Protein AF-A0A522D367-F1 (afdb_monomer)

Solvent-accessible surface area (backbone atoms only — not comparable to full-atom values): 4438 Å² total; per-residue (Å²): 113,68,69,56,53,53,51,51,49,51,53,51,54,32,51,51,50,43,53,52,25,51,52,50,35,74,68,38,90,46,77,69,49,37,55,51,24,53,58,65,33,46,62,42,52,52,50,52,50,54,66,67,69,51,76,50,77,64,56,52,50,53,52,49,52,54,50,51,54,49,52,54,51,53,52,52,66,73,75,107

Sequence (80 aa):
MMERIIRYAAYLANLVLIAAALIIMLKSYGGRDALMASLLALPPILSLFALYSGPDLEERQLLRDVTKARLRKELKDLST

pLDDT: mean 81.81, std 8.67, range [55.22, 94.44]

Structure (mmCIF, N/CA/C/O backbone):
data_AF-A0A522D367-F1
#
_entry.id   AF-A0A522D367-F1
#
loop_
_atom_site.group_PDB
_atom_site.id
_atom_site.type_symbol
_atom_site.label_atom_id
_atom_site.label_alt_id
_atom_site.label_comp_id
_atom_site.label_asym_id
_atom_site.label_entity_id
_atom_site.label_seq_id
_atom_site.pdbx_PDB_ins_code
_atom_site.Cartn_x
_atom_site.Cartn_y
_atom_site.Cartn_z
_atom_site.occupancy
_atom_site.B_iso_or_equiv
_atom_site.auth_seq_id
_atom_site.auth_comp_id
_atom_site.auth_asym_id
_atom_site.auth_atom_id
_atom_site.pdbx_PDB_model_num
ATOM 1 N N . MET A 1 1 ? -12.187 -12.486 7.280 1.00 55.22 1 MET A N 1
ATOM 2 C CA . MET A 1 1 ? -11.348 -13.349 6.407 1.00 55.22 1 MET A CA 1
ATOM 3 C C . MET A 1 1 ? -11.217 -12.744 5.012 1.00 55.22 1 MET A C 1
ATOM 5 O O . MET A 1 1 ? -10.099 -12.571 4.546 1.00 55.22 1 MET A O 1
ATOM 9 N N . MET A 1 2 ? -12.338 -12.326 4.415 1.00 62.59 2 MET A N 1
ATOM 10 C CA . MET A 1 2 ? -12.416 -11.664 3.105 1.00 62.59 2 MET A CA 1
ATOM 11 C C . MET A 1 2 ? -11.532 -10.405 2.990 1.00 62.59 2 MET A C 1
ATOM 13 O O . MET A 1 2 ? -10.761 -10.289 2.046 1.00 62.59 2 MET A O 1
ATOM 17 N N . GLU A 1 3 ? -11.516 -9.536 4.006 1.00 71.12 3 GLU A N 1
ATOM 18 C CA . GLU A 1 3 ? -10.662 -8.333 4.024 1.00 71.12 3 GLU A CA 1
ATOM 19 C C . GLU A 1 3 ? -9.158 -8.627 3.947 1.00 71.12 3 GLU A C 1
ATOM 21 O O . GLU A 1 3 ? -8.412 -7.880 3.321 1.00 71.12 3 GLU A O 1
ATOM 26 N N . ARG A 1 4 ? -8.692 -9.727 4.557 1.00 74.69 4 ARG A N 1
ATOM 27 C CA . ARG A 1 4 ? -7.269 -10.103 4.505 1.00 74.69 4 ARG A CA 1
ATOM 28 C C . ARG A 1 4 ? -6.893 -10.579 3.108 1.00 74.69 4 ARG A C 1
ATOM 30 O O . ARG A 1 4 ? -5.851 -10.187 2.603 1.00 74.69 4 ARG A O 1
ATOM 37 N N . ILE A 1 5 ? -7.762 -11.373 2.481 1.00 81.06 5 ILE A N 1
ATOM 38 C CA . ILE A 1 5 ? -7.573 -11.867 1.110 1.00 81.06 5 ILE A CA 1
ATOM 39 C C . ILE A 1 5 ? -7.505 -10.691 0.134 1.00 81.06 5 ILE A C 1
ATOM 41 O O . ILE A 1 5 ? -6.580 -10.625 -0.668 1.00 81.06 5 ILE A O 1
ATOM 45 N N . ILE A 1 6 ? -8.425 -9.729 0.255 1.00 81.12 6 ILE A N 1
ATOM 46 C CA . ILE A 1 6 ? -8.442 -8.519 -0.578 1.00 81.12 6 ILE A CA 1
ATOM 47 C C . ILE A 1 6 ? -7.158 -7.707 -0.377 1.00 81.12 6 ILE A C 1
ATOM 49 O O . ILE A 1 6 ? -6.543 -7.277 -1.349 1.00 81.12 6 ILE A O 1
ATOM 53 N N . ARG A 1 7 ? -6.699 -7.550 0.871 1.00 78.69 7 ARG A N 1
ATOM 54 C CA . ARG A 1 7 ? -5.471 -6.806 1.173 1.00 78.69 7 ARG A CA 1
ATOM 55 C C . ARG A 1 7 ? -4.227 -7.486 0.586 1.00 78.69 7 ARG A C 1
ATOM 57 O O . ARG A 1 7 ? -3.415 -6.817 -0.044 1.00 78.69 7 ARG A O 1
ATOM 64 N N . TYR A 1 8 ? -4.099 -8.808 0.720 1.00 83.81 8 TYR A N 1
ATOM 65 C CA . TYR A 1 8 ? -3.002 -9.567 0.103 1.00 83.81 8 TYR A CA 1
ATOM 66 C C . TYR A 1 8 ? -3.058 -9.550 -1.428 1.00 83.81 8 TYR A C 1
ATOM 68 O O . TYR A 1 8 ? -2.019 -9.397 -2.068 1.00 83.81 8 TYR A O 1
ATOM 76 N N . ALA A 1 9 ? -4.251 -9.641 -2.019 1.00 83.31 9 ALA A N 1
ATOM 77 C CA . ALA A 1 9 ? -4.430 -9.511 -3.462 1.00 83.31 9 ALA A CA 1
ATOM 78 C C . ALA A 1 9 ? -4.015 -8.117 -3.960 1.00 83.31 9 ALA A C 1
ATOM 80 O O . ALA A 1 9 ? -3.335 -8.014 -4.978 1.00 83.31 9 ALA A O 1
ATOM 81 N N . ALA A 1 10 ? -4.342 -7.056 -3.216 1.00 83.38 10 ALA A N 1
ATOM 82 C CA . ALA A 1 10 ? -3.933 -5.691 -3.540 1.00 83.38 10 ALA A CA 1
ATOM 83 C C . ALA A 1 10 ? -2.407 -5.504 -3.460 1.00 83.38 10 ALA A C 1
ATOM 85 O O . ALA A 1 10 ? -1.819 -4.876 -4.340 1.00 83.38 10 ALA A O 1
ATOM 86 N N . TYR A 1 11 ? -1.741 -6.089 -2.456 1.00 84.38 11 TYR A N 1
ATOM 87 C CA . TYR A 1 11 ? -0.275 -6.099 -2.391 1.00 84.38 11 TYR A CA 1
ATOM 88 C C . TYR A 1 11 ? 0.346 -6.815 -3.593 1.00 84.38 11 TYR A C 1
ATOM 90 O O . TYR A 1 11 ? 1.278 -6.296 -4.206 1.00 84.38 11 TYR A O 1
ATOM 98 N N . LEU A 1 12 ? -0.190 -7.983 -3.952 1.00 88.88 12 LEU A N 1
ATOM 99 C CA . LEU A 1 12 ? 0.318 -8.785 -5.060 1.00 88.88 12 LEU A CA 1
ATOM 100 C C . LEU A 1 12 ? 0.118 -8.081 -6.411 1.00 88.88 12 LEU A C 1
ATOM 102 O O . LEU A 1 12 ? 1.052 -8.016 -7.205 1.00 88.88 12 LEU A O 1
ATOM 106 N N . ALA A 1 13 ? -1.052 -7.483 -6.647 1.00 87.50 13 ALA A N 1
ATOM 107 C CA . ALA A 1 13 ? -1.337 -6.722 -7.864 1.00 87.50 13 ALA A CA 1
ATOM 108 C C . ALA A 1 13 ? -0.414 -5.500 -8.020 1.00 87.50 13 ALA A C 1
ATOM 110 O O . ALA A 1 13 ? 0.149 -5.283 -9.094 1.00 87.50 13 ALA A O 1
ATOM 111 N N . ASN A 1 14 ? -0.201 -4.737 -6.942 1.00 88.12 14 ASN A N 1
ATOM 112 C CA . ASN A 1 14 ? 0.712 -3.592 -6.955 1.00 88.12 14 ASN A CA 1
ATOM 113 C C . ASN A 1 14 ? 2.169 -4.015 -7.199 1.00 88.12 14 ASN A C 1
ATOM 115 O O . ASN A 1 14 ? 2.872 -3.365 -7.970 1.00 88.12 14 ASN A O 1
ATOM 119 N N . LEU A 1 15 ? 2.618 -5.128 -6.606 1.00 87.81 15 LEU A N 1
ATOM 120 C CA . LEU A 1 15 ? 3.951 -5.685 -6.861 1.00 87.81 15 LEU A CA 1
ATOM 121 C C . LEU A 1 15 ? 4.149 -6.070 -8.331 1.00 87.81 15 LEU A C 1
ATOM 123 O O . LEU A 1 15 ? 5.189 -5.757 -8.909 1.00 87.81 15 LEU A O 1
ATOM 127 N N . VAL A 1 16 ? 3.151 -6.707 -8.950 1.00 90.81 16 VAL A N 1
ATOM 128 C CA . VAL A 1 16 ? 3.196 -7.075 -10.374 1.00 90.81 16 VAL A CA 1
ATOM 129 C C . VAL A 1 16 ? 3.288 -5.832 -11.263 1.00 90.81 16 VAL A C 1
ATOM 131 O O . VAL A 1 16 ? 4.095 -5.808 -12.191 1.00 90.81 16 VAL A O 1
ATOM 134 N N . LEU A 1 17 ? 2.521 -4.780 -10.963 1.00 87.06 17 LEU A N 1
ATOM 135 C CA . LEU A 1 17 ? 2.571 -3.510 -11.697 1.00 87.06 17 LEU A CA 1
ATOM 136 C C . LEU A 1 17 ? 3.937 -2.821 -11.587 1.00 87.06 17 LEU A C 1
ATOM 138 O O . LEU A 1 17 ? 4.469 -2.352 -12.593 1.00 87.06 17 LEU A O 1
ATOM 142 N N . ILE A 1 18 ? 4.536 -2.805 -10.394 1.00 86.44 18 ILE A N 1
ATOM 143 C CA . ILE A 1 18 ? 5.879 -2.244 -10.182 1.00 86.44 18 ILE A CA 1
ATOM 144 C C . ILE A 1 18 ? 6.930 -3.054 -10.948 1.00 86.44 18 ILE A C 1
ATOM 146 O O . ILE A 1 18 ? 7.790 -2.475 -11.613 1.00 86.44 18 ILE A O 1
ATOM 150 N N . ALA A 1 19 ? 6.847 -4.387 -10.913 1.00 87.31 19 ALA A N 1
ATOM 151 C CA . ALA A 1 19 ? 7.751 -5.254 -11.663 1.00 87.31 19 ALA A CA 1
ATOM 152 C C . ALA A 1 19 ? 7.623 -5.040 -13.181 1.00 87.31 19 ALA A C 1
ATOM 154 O O . ALA A 1 19 ? 8.632 -4.945 -13.880 1.00 87.31 19 ALA A O 1
ATOM 155 N N . ALA A 1 20 ? 6.398 -4.900 -13.693 1.00 85.88 20 ALA A N 1
ATOM 156 C CA . ALA A 1 20 ? 6.150 -4.595 -15.099 1.00 85.88 20 ALA A CA 1
ATOM 157 C C . ALA A 1 20 ? 6.735 -3.231 -15.501 1.00 85.88 20 ALA A C 1
ATOM 159 O O . ALA A 1 20 ? 7.423 -3.139 -16.519 1.00 85.88 20 ALA A O 1
ATOM 160 N N . ALA A 1 21 ? 6.534 -2.192 -14.683 1.00 84.25 21 ALA A N 1
ATOM 161 C CA . ALA A 1 21 ? 7.112 -0.871 -14.918 1.00 84.25 21 ALA A CA 1
ATOM 162 C C . ALA A 1 21 ? 8.651 -0.909 -14.936 1.00 84.25 21 ALA A C 1
ATOM 164 O O . ALA A 1 21 ? 9.266 -0.321 -15.824 1.00 84.25 21 ALA A O 1
ATOM 165 N N . LEU A 1 22 ? 9.278 -1.666 -14.027 1.00 83.88 22 LEU A N 1
ATOM 166 C CA . LEU A 1 22 ? 10.731 -1.874 -14.012 1.00 83.88 22 LEU A CA 1
ATOM 167 C C . LEU A 1 22 ? 11.235 -2.580 -15.276 1.00 83.88 22 LEU A C 1
ATOM 169 O O . LEU A 1 22 ? 12.243 -2.167 -15.842 1.00 83.88 22 LEU A O 1
ATOM 173 N N . ILE A 1 23 ? 10.532 -3.611 -15.756 1.00 85.69 23 ILE A N 1
ATOM 174 C CA . ILE A 1 23 ? 10.894 -4.305 -17.003 1.00 85.69 23 ILE A CA 1
ATOM 175 C C . ILE A 1 23 ? 10.819 -3.349 -18.198 1.00 85.69 23 ILE A C 1
ATOM 177 O O . ILE A 1 23 ? 11.721 -3.354 -19.037 1.00 85.69 23 ILE A O 1
ATOM 181 N N . ILE A 1 24 ? 9.770 -2.525 -18.279 1.00 83.06 24 ILE A N 1
ATOM 182 C CA . ILE A 1 24 ? 9.622 -1.512 -19.335 1.00 83.06 24 ILE A CA 1
ATOM 183 C C . ILE A 1 24 ? 10.773 -0.507 -19.257 1.00 83.06 24 ILE A C 1
ATOM 185 O O . ILE A 1 24 ? 11.392 -0.204 -20.273 1.00 83.06 24 ILE A O 1
ATOM 189 N N . MET A 1 25 ? 11.111 -0.049 -18.053 1.00 80.25 25 MET A N 1
ATOM 190 C CA . MET A 1 25 ? 12.192 0.905 -17.825 1.00 80.25 25 MET A CA 1
ATOM 191 C C . MET A 1 25 ? 13.568 0.336 -18.214 1.00 80.25 25 MET A C 1
ATOM 193 O O . MET A 1 25 ? 14.364 1.041 -18.823 1.00 80.25 25 MET A O 1
ATOM 197 N N . LEU A 1 26 ? 13.829 -0.948 -17.940 1.00 81.62 26 LEU A N 1
ATOM 198 C CA . LEU A 1 26 ? 15.067 -1.638 -18.333 1.00 81.62 26 LEU A CA 1
ATOM 199 C C . LEU A 1 26 ? 15.164 -1.903 -19.842 1.00 81.62 26 LEU A C 1
ATOM 201 O O . LEU A 1 26 ? 16.263 -1.959 -20.385 1.00 81.62 26 LEU A O 1
ATOM 205 N N . LYS A 1 27 ? 14.026 -2.093 -20.519 1.00 82.25 27 LYS A N 1
ATOM 206 C CA . LYS A 1 27 ? 13.963 -2.307 -21.976 1.00 82.25 27 LYS A CA 1
ATOM 207 C C . LYS A 1 27 ? 13.855 -1.010 -22.781 1.00 82.25 27 LYS A C 1
ATOM 209 O O . LYS A 1 27 ? 13.962 -1.040 -24.005 1.00 82.25 27 LYS A O 1
ATOM 214 N N . SER A 1 28 ? 13.632 0.113 -22.111 1.00 75.31 28 SER A N 1
ATOM 215 C CA . SER A 1 28 ? 13.529 1.438 -22.709 1.00 75.31 28 SER A CA 1
ATOM 216 C C . SER A 1 28 ? 14.922 1.944 -23.103 1.00 75.31 28 SER A C 1
ATOM 218 O O . SER A 1 28 ? 15.720 2.318 -22.246 1.00 75.31 28 SER A O 1
ATOM 220 N N . TYR A 1 29 ? 15.199 2.015 -24.406 1.00 63.75 29 TYR A N 1
ATOM 221 C CA . TYR A 1 29 ? 16.450 2.572 -24.942 1.00 63.75 29 TYR A CA 1
ATOM 222 C C . TYR A 1 29 ? 16.432 4.111 -25.078 1.00 63.75 29 TYR A C 1
AT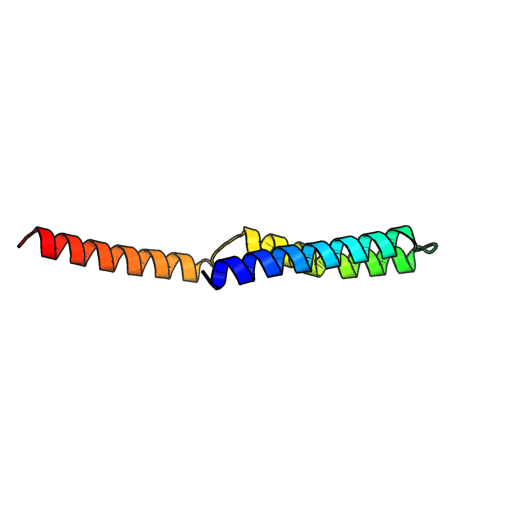OM 224 O O . TYR A 1 29 ? 17.457 4.704 -25.407 1.00 63.75 29 TYR A O 1
ATOM 232 N N . GLY A 1 30 ? 15.298 4.779 -24.817 1.00 65.12 30 GLY A N 1
ATOM 233 C CA . GLY A 1 30 ? 15.139 6.233 -24.947 1.00 65.12 30 GLY A CA 1
ATOM 234 C C . GLY A 1 30 ? 14.642 6.913 -23.667 1.00 65.12 30 GLY A C 1
ATOM 235 O O . GLY A 1 30 ? 13.769 6.403 -22.972 1.00 65.12 30 GLY A O 1
ATOM 236 N N . GLY A 1 31 ? 15.142 8.120 -23.367 1.00 69.38 31 GLY A N 1
ATOM 237 C CA . GLY A 1 31 ? 14.808 8.843 -22.126 1.00 69.38 31 GLY A CA 1
ATOM 238 C C . GLY A 1 31 ? 13.318 9.179 -21.941 1.00 69.38 31 GLY A C 1
ATOM 239 O O . GLY A 1 31 ? 12.863 9.381 -20.817 1.00 69.38 31 GLY A O 1
ATOM 240 N N . ARG A 1 32 ? 12.539 9.203 -23.030 1.00 75.25 32 ARG A N 1
ATOM 241 C CA . ARG A 1 32 ? 11.090 9.461 -22.998 1.00 75.25 32 ARG A CA 1
ATOM 242 C C . ARG A 1 32 ? 10.297 8.262 -22.463 1.00 75.25 32 ARG A C 1
ATOM 244 O O . ARG A 1 32 ? 9.333 8.456 -21.725 1.00 75.25 32 ARG A O 1
ATOM 251 N N . ASP A 1 33 ? 10.748 7.050 -22.769 1.00 70.88 33 ASP A N 1
ATOM 252 C CA . ASP A 1 33 ? 10.111 5.808 -22.325 1.00 70.88 33 ASP A CA 1
ATOM 253 C C . ASP A 1 33 ? 10.417 5.536 -20.843 1.00 70.88 33 ASP A C 1
ATOM 255 O O . ASP A 1 33 ? 9.540 5.101 -20.098 1.00 70.88 33 ASP A O 1
ATOM 259 N N . ALA A 1 34 ? 11.610 5.917 -20.373 1.00 71.75 34 ALA A N 1
ATOM 260 C CA . ALA A 1 34 ? 11.966 5.882 -18.954 1.00 71.75 34 ALA A CA 1
ATOM 261 C C . ALA A 1 34 ? 11.110 6.842 -18.101 1.00 71.75 34 ALA A C 1
ATOM 263 O O . ALA A 1 34 ? 10.699 6.489 -16.994 1.00 71.75 34 ALA A O 1
ATOM 264 N N . LEU A 1 35 ? 10.797 8.038 -18.619 1.00 79.62 35 LEU A N 1
ATOM 265 C CA . LEU A 1 35 ? 9.890 8.993 -17.967 1.00 79.62 35 LEU A CA 1
ATOM 266 C C . LEU A 1 35 ? 8.446 8.477 -17.901 1.00 79.62 35 LEU A C 1
ATOM 268 O O . LEU A 1 35 ? 7.772 8.649 -16.891 1.00 79.62 35 LEU A O 1
ATOM 272 N N . MET A 1 36 ? 7.964 7.828 -18.961 1.00 81.00 36 MET A N 1
ATOM 273 C CA . MET A 1 36 ? 6.628 7.223 -18.962 1.00 81.00 36 MET A CA 1
ATOM 274 C C . MET A 1 36 ? 6.548 6.019 -18.016 1.00 81.00 36 MET A C 1
ATOM 276 O O . MET A 1 36 ? 5.565 5.872 -17.291 1.00 81.00 36 MET A O 1
ATOM 280 N N . ALA A 1 37 ? 7.593 5.189 -17.963 1.00 78.12 37 ALA A N 1
ATOM 281 C CA . ALA A 1 37 ? 7.660 4.043 -17.060 1.00 78.12 37 ALA A CA 1
ATOM 282 C C . ALA A 1 37 ? 7.675 4.461 -15.580 1.00 78.12 37 ALA A C 1
ATOM 284 O O . ALA A 1 37 ? 6.996 3.842 -14.760 1.00 78.12 37 ALA A O 1
ATOM 285 N N . SER A 1 38 ? 8.390 5.536 -15.230 1.00 77.00 38 SER A N 1
ATOM 286 C CA . SER A 1 38 ? 8.386 6.065 -13.861 1.00 77.00 38 SER A CA 1
ATOM 287 C C . SER A 1 38 ? 7.032 6.671 -13.478 1.00 77.00 38 SER A C 1
ATOM 289 O O . SER A 1 38 ? 6.561 6.456 -12.360 1.00 77.00 38 SER A O 1
ATOM 291 N N . LEU A 1 39 ? 6.349 7.336 -14.417 1.00 84.00 39 LEU A N 1
ATOM 292 C CA . LEU A 1 39 ? 4.988 7.833 -14.207 1.00 84.00 39 LEU A CA 1
ATOM 293 C C . LEU A 1 39 ? 3.979 6.694 -13.991 1.00 84.00 39 LEU A C 1
ATOM 295 O O . LEU A 1 39 ? 3.074 6.816 -13.170 1.00 84.00 39 LEU A O 1
ATOM 299 N N . LEU A 1 40 ? 4.155 5.567 -14.686 1.00 84.44 40 LEU A N 1
ATOM 300 C CA . LEU A 1 40 ? 3.317 4.374 -14.534 1.00 84.44 40 LEU A CA 1
ATOM 301 C C . LEU A 1 40 ? 3.546 3.661 -13.189 1.00 84.44 40 LEU A C 1
ATOM 303 O O . LEU A 1 40 ? 2.634 3.027 -12.661 1.00 84.44 40 LEU A O 1
ATOM 307 N N . ALA A 1 41 ? 4.748 3.776 -12.618 1.00 79.56 41 ALA A N 1
ATOM 308 C CA . ALA A 1 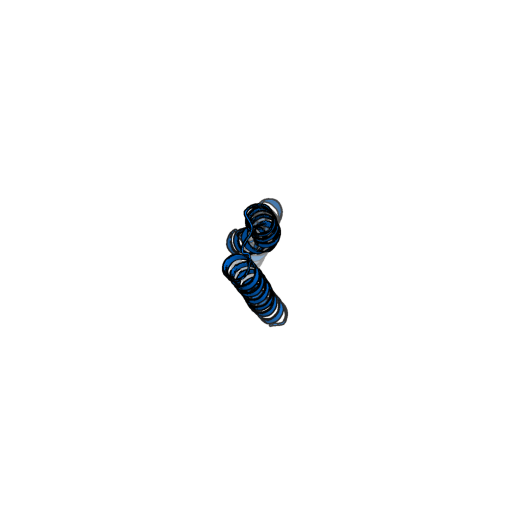41 ? 5.084 3.202 -11.317 1.00 79.56 41 ALA A CA 1
ATOM 309 C C . ALA A 1 41 ? 4.570 4.036 -10.127 1.00 79.56 41 ALA A C 1
ATOM 311 O O . ALA A 1 41 ? 4.427 3.504 -9.028 1.00 79.56 41 ALA A O 1
ATOM 312 N N . LEU A 1 42 ? 4.254 5.321 -10.320 1.00 84.38 42 LEU A N 1
ATOM 313 C CA . LEU A 1 42 ? 3.767 6.207 -9.253 1.00 84.38 42 LEU A CA 1
ATOM 314 C C . LEU A 1 42 ? 2.451 5.728 -8.600 1.00 84.38 42 LEU A C 1
ATOM 316 O O . LEU A 1 42 ? 2.421 5.608 -7.373 1.00 84.38 42 LEU A O 1
ATOM 320 N N . PRO A 1 43 ? 1.375 5.414 -9.353 1.00 85.19 43 PRO A N 1
ATOM 321 C CA . PRO A 1 43 ? 0.112 4.949 -8.778 1.00 85.19 43 PRO A CA 1
ATOM 322 C C . PRO A 1 43 ? 0.225 3.705 -7.881 1.00 85.19 43 PRO A C 1
ATOM 324 O O . PRO A 1 43 ? -0.289 3.757 -6.761 1.00 85.19 43 PRO A O 1
ATOM 327 N N . PRO A 1 44 ? 0.897 2.602 -8.284 1.00 87.31 44 PRO A N 1
ATOM 328 C CA . PRO A 1 44 ? 1.004 1.430 -7.418 1.00 87.31 44 PRO A CA 1
ATOM 329 C C . PRO A 1 44 ? 1.872 1.692 -6.180 1.00 87.31 44 PRO A C 1
ATOM 331 O O . PRO A 1 44 ? 1.579 1.160 -5.110 1.00 87.31 44 PRO A O 1
ATOM 334 N N . ILE A 1 45 ? 2.888 2.559 -6.272 1.00 83.19 45 ILE A N 1
ATOM 335 C CA . ILE A 1 45 ? 3.677 2.978 -5.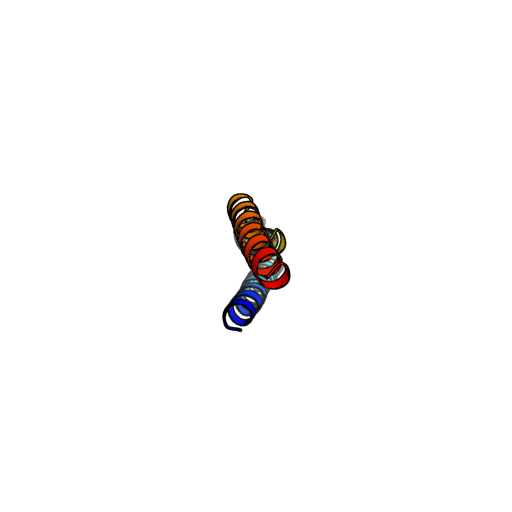103 1.00 83.19 45 ILE A CA 1
ATOM 336 C C . ILE A 1 45 ? 2.794 3.743 -4.110 1.00 83.19 45 ILE A C 1
ATOM 338 O O . ILE A 1 45 ? 2.773 3.413 -2.925 1.00 83.19 45 ILE A O 1
ATOM 342 N N . LEU A 1 46 ? 2.018 4.724 -4.580 1.00 84.00 46 LEU A N 1
ATOM 343 C CA . LEU A 1 46 ? 1.089 5.477 -3.732 1.00 84.00 46 LEU A CA 1
ATOM 344 C C . LEU A 1 46 ? 0.001 4.575 -3.132 1.00 84.00 46 LEU A C 1
ATOM 346 O O . LEU A 1 46 ? -0.343 4.727 -1.962 1.00 84.00 46 LEU A O 1
ATOM 350 N N . SER A 1 47 ? -0.490 3.596 -3.896 1.00 85.00 47 SER A N 1
ATOM 351 C CA . SER A 1 47 ? -1.443 2.591 -3.413 1.00 85.00 47 SER A CA 1
ATOM 352 C C . SER A 1 47 ? -0.863 1.754 -2.268 1.00 85.00 47 SER A C 1
ATOM 354 O O . SER A 1 47 ? -1.535 1.554 -1.256 1.00 85.00 47 SER A O 1
ATOM 356 N N . LEU A 1 48 ? 0.394 1.310 -2.378 1.00 82.38 48 LEU A N 1
ATOM 357 C CA . LEU A 1 48 ? 1.081 0.584 -1.307 1.00 82.38 48 LEU A CA 1
ATOM 358 C C . LEU A 1 48 ? 1.261 1.436 -0.049 1.00 82.38 48 LEU A C 1
ATOM 360 O O . LEU A 1 48 ? 1.042 0.936 1.056 1.00 82.38 48 LEU A O 1
ATOM 364 N N . PHE A 1 49 ? 1.620 2.713 -0.210 1.00 80.44 49 PHE A N 1
ATOM 365 C CA . PHE A 1 49 ? 1.699 3.649 0.909 1.00 80.44 49 PHE A CA 1
ATOM 366 C C . PHE A 1 49 ? 0.342 3.806 1.596 1.00 80.44 49 PHE A C 1
ATOM 368 O O . PHE A 1 49 ? 0.267 3.631 2.808 1.00 80.44 49 PHE A O 1
ATOM 375 N N . ALA A 1 50 ? -0.735 4.025 0.838 1.00 81.06 50 ALA A N 1
ATOM 376 C CA . ALA A 1 50 ? -2.086 4.133 1.388 1.00 81.06 50 ALA A CA 1
ATOM 377 C C . ALA A 1 50 ? -2.523 2.855 2.132 1.00 81.06 50 ALA A C 1
ATOM 379 O O . ALA A 1 50 ? -3.073 2.926 3.229 1.00 81.06 50 ALA A O 1
ATOM 380 N N . LEU A 1 51 ? -2.209 1.673 1.588 1.00 78.00 51 LEU A N 1
ATOM 381 C CA . LEU A 1 51 ? -2.467 0.381 2.237 1.00 78.00 51 LEU A CA 1
ATOM 382 C C . LEU A 1 51 ? -1.703 0.214 3.559 1.00 78.00 51 LEU A C 1
ATOM 384 O O . LEU A 1 51 ? -2.211 -0.424 4.484 1.00 78.00 51 LEU A O 1
ATOM 388 N N . TYR A 1 52 ? -0.489 0.762 3.653 1.00 76.75 52 TYR A N 1
ATOM 389 C CA . TYR A 1 52 ? 0.328 0.726 4.867 1.00 76.75 52 TYR A CA 1
ATOM 390 C C . TYR A 1 52 ? -0.113 1.759 5.915 1.00 76.75 52 TYR A C 1
ATOM 392 O O . TYR A 1 52 ? -0.099 1.461 7.109 1.00 76.75 52 TYR A O 1
ATOM 400 N N . SER A 1 53 ? -0.557 2.947 5.490 1.00 72.94 53 SER A N 1
ATOM 401 C CA . SER A 1 53 ? -1.028 4.031 6.368 1.00 72.94 53 SER A CA 1
ATOM 402 C C . SER A 1 53 ? -2.245 3.652 7.227 1.00 72.94 53 SER A C 1
ATOM 404 O O . SER A 1 53 ? -2.511 4.296 8.249 1.00 72.94 53 SER A O 1
ATOM 406 N N . GLY A 1 54 ? -2.921 2.551 6.889 1.00 65.50 54 GLY A N 1
ATOM 407 C CA . GLY A 1 54 ? -3.996 1.981 7.690 1.00 65.50 54 GLY A CA 1
ATOM 408 C C . GLY A 1 54 ? -5.276 2.825 7.646 1.00 65.50 54 GLY A C 1
ATOM 409 O O . GLY A 1 54 ? -5.416 3.664 6.762 1.00 65.50 54 GLY A O 1
ATOM 410 N N . PRO A 1 55 ? -6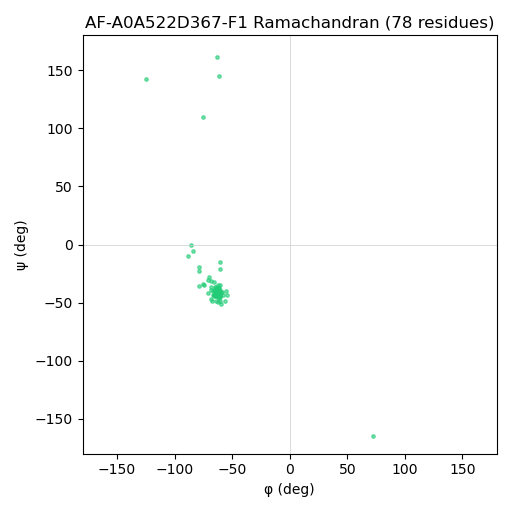.222 2.584 8.571 1.00 65.88 55 PRO A N 1
ATOM 411 C CA . PRO A 1 55 ? -7.545 3.200 8.538 1.00 65.88 55 PRO A CA 1
ATOM 412 C C . PRO A 1 55 ? -7.463 4.721 8.637 1.00 65.88 55 PRO A C 1
ATOM 414 O O . PRO A 1 55 ? -6.600 5.257 9.352 1.00 65.88 55 PRO A O 1
ATOM 417 N N . ASP A 1 56 ? -8.386 5.377 7.941 1.00 77.38 56 ASP A N 1
ATOM 418 C CA . ASP A 1 56 ? -8.463 6.829 7.852 1.00 77.38 56 ASP A CA 1
ATOM 419 C C . ASP A 1 56 ? -8.741 7.460 9.225 1.00 77.38 56 ASP A C 1
ATOM 421 O O . ASP A 1 56 ? -9.186 6.792 10.166 1.00 77.38 56 ASP A O 1
ATOM 425 N N . LEU A 1 57 ? -8.464 8.757 9.378 1.00 75.56 57 LEU A N 1
ATOM 426 C CA . LEU A 1 57 ? -8.645 9.448 10.665 1.00 75.56 57 LEU A CA 1
ATOM 427 C C . LEU A 1 57 ? -10.073 9.306 11.215 1.00 75.56 57 LEU A C 1
ATOM 429 O O . LEU A 1 57 ? -10.241 9.077 12.415 1.00 75.56 57 LEU A O 1
ATOM 433 N N . GLU A 1 58 ? -11.078 9.387 10.346 1.00 78.62 58 GLU A N 1
ATOM 434 C CA . GLU A 1 58 ? -12.489 9.207 10.707 1.00 78.62 58 GLU A CA 1
ATOM 435 C C . GLU A 1 58 ? -12.785 7.775 11.161 1.00 78.62 58 GLU A C 1
ATOM 437 O O . GLU A 1 58 ? -13.421 7.548 12.191 1.00 78.62 58 GLU A O 1
ATOM 442 N N . GLU A 1 59 ? -12.244 6.789 10.452 1.00 80.19 59 GLU A N 1
ATOM 443 C CA . GLU A 1 59 ? -12.432 5.374 10.758 1.00 80.19 59 GLU A CA 1
ATOM 444 C C . GLU A 1 59 ? -11.795 5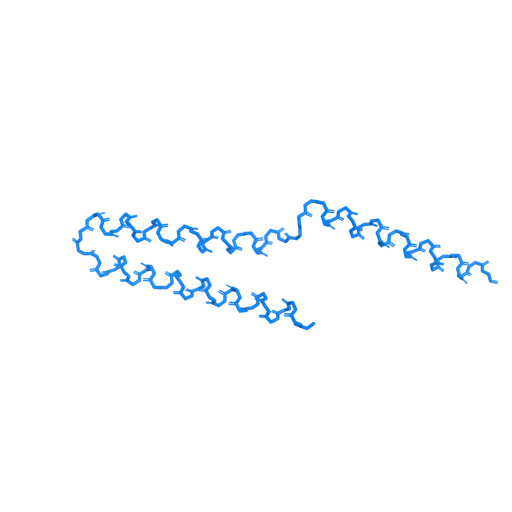.013 12.114 1.00 80.19 59 GLU A C 1
ATOM 446 O O . GLU A 1 59 ? -12.367 4.274 12.919 1.00 80.19 59 GLU A O 1
ATOM 451 N N . ARG A 1 60 ? -10.647 5.626 12.441 1.00 81.75 60 ARG A N 1
ATOM 452 C CA . ARG A 1 60 ? -10.013 5.512 13.766 1.00 81.75 60 ARG A CA 1
ATOM 453 C C . ARG A 1 60 ? -10.867 6.120 14.879 1.00 81.75 60 ARG A C 1
ATOM 455 O O . ARG A 1 60 ? -10.873 5.579 15.987 1.00 81.75 60 ARG A O 1
ATOM 462 N N . GLN A 1 61 ? -11.545 7.239 14.627 1.00 86.19 61 GLN A N 1
ATOM 463 C CA . GLN A 1 61 ? -12.434 7.868 15.610 1.00 86.19 61 GLN A CA 1
ATOM 464 C C . GLN A 1 61 ? -13.670 7.002 15.859 1.00 86.19 61 GLN A C 1
ATOM 466 O O . GLN A 1 61 ? -13.960 6.672 17.009 1.00 86.19 61 GLN A O 1
ATOM 471 N N . LEU A 1 62 ? -14.309 6.522 14.793 1.00 87.94 62 LEU A N 1
ATOM 472 C CA . LEU A 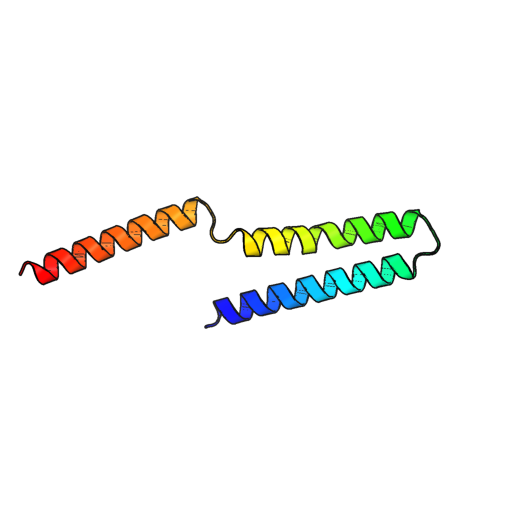1 62 ? -15.453 5.615 14.881 1.00 87.94 62 LEU A CA 1
ATOM 473 C C . LEU A 1 62 ? -15.108 4.330 15.643 1.00 87.94 62 LEU A C 1
ATOM 475 O O . LEU A 1 62 ? -15.854 3.915 16.530 1.00 87.94 62 LEU A O 1
A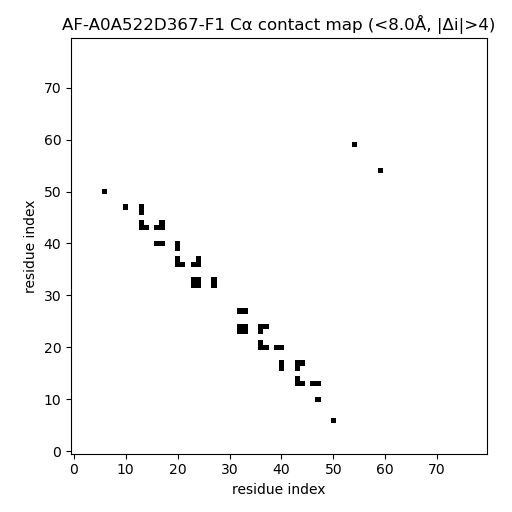TOM 479 N N . LEU A 1 63 ? -13.944 3.728 15.379 1.00 88.06 63 LEU A N 1
ATOM 480 C CA . LEU A 1 63 ? -13.486 2.548 16.118 1.00 88.06 63 LEU A CA 1
ATOM 481 C C . LEU A 1 63 ? -13.319 2.825 17.617 1.00 88.06 63 LEU A C 1
ATOM 483 O O . LEU A 1 63 ? -13.667 1.975 18.442 1.00 88.06 63 LEU A O 1
ATOM 487 N N . ARG A 1 64 ? -12.813 4.006 17.992 1.00 89.69 64 ARG A N 1
ATOM 488 C CA . ARG A 1 64 ? -12.684 4.405 19.402 1.00 89.69 64 ARG A CA 1
ATOM 489 C C . ARG A 1 64 ? -14.046 4.548 20.068 1.00 89.69 64 ARG A C 1
ATOM 491 O O . ARG A 1 64 ? -14.217 4.041 21.176 1.00 89.69 64 ARG A O 1
ATOM 498 N N . ASP A 1 65 ? -15.005 5.174 19.398 1.00 92.25 65 ASP A N 1
ATOM 499 C CA . ASP A 1 65 ? -16.349 5.372 19.940 1.00 92.25 65 ASP A CA 1
ATOM 500 C C . ASP A 1 65 ? -17.101 4.050 20.098 1.00 92.25 65 ASP A C 1
ATOM 502 O O . ASP A 1 65 ? -17.670 3.789 21.162 1.00 92.25 65 ASP A O 1
ATOM 506 N N . VAL A 1 66 ? -17.014 3.163 19.103 1.00 93.25 66 VAL A N 1
ATOM 507 C CA . VAL A 1 66 ? -17.580 1.807 19.176 1.00 93.25 66 VAL A CA 1
ATOM 508 C C . VAL A 1 66 ? -16.942 1.012 20.317 1.00 93.25 66 VAL A C 1
ATOM 510 O O . VAL A 1 66 ? -17.648 0.386 21.110 1.00 93.25 66 VAL A O 1
ATOM 513 N N . THR A 1 67 ? -15.615 1.076 20.460 1.00 92.56 67 THR A N 1
ATOM 514 C CA . THR A 1 67 ? -14.898 0.384 21.545 1.00 92.56 67 THR A CA 1
ATOM 515 C C . THR A 1 67 ? -15.320 0.922 22.911 1.00 92.56 67 THR A C 1
ATOM 517 O O . THR A 1 67 ? -15.608 0.151 23.825 1.00 92.56 67 THR A O 1
ATOM 520 N N . LYS A 1 68 ? -15.430 2.246 23.055 1.00 94.38 68 LYS A N 1
ATOM 521 C CA . LYS A 1 68 ? -15.865 2.897 24.295 1.00 94.38 68 LYS A CA 1
ATOM 522 C C . LYS A 1 68 ? -17.306 2.538 24.656 1.00 94.38 68 LYS A C 1
ATOM 524 O O . LYS A 1 68 ? -17.596 2.288 25.825 1.00 94.38 68 LYS A O 1
ATOM 529 N N . ALA A 1 69 ? -18.204 2.497 23.674 1.00 93.50 69 ALA A N 1
ATOM 530 C CA . ALA A 1 69 ? -19.589 2.083 23.873 1.00 93.50 69 ALA A CA 1
ATOM 531 C C . ALA A 1 69 ? -19.679 0.617 24.325 1.00 93.50 69 ALA A C 1
ATOM 533 O O . ALA A 1 69 ? -20.404 0.311 25.272 1.00 93.50 69 ALA A O 1
ATOM 534 N N . ARG A 1 70 ? -18.889 -0.271 23.709 1.00 94.44 70 ARG A N 1
ATOM 535 C CA . ARG A 1 70 ? -18.807 -1.685 24.091 1.00 94.44 70 ARG A CA 1
ATOM 536 C C . ARG A 1 70 ? -18.298 -1.868 25.523 1.00 94.44 70 ARG A C 1
ATOM 538 O O . ARG A 1 70 ? -18.958 -2.542 26.306 1.00 94.44 70 ARG A O 1
ATOM 545 N N . LEU A 1 71 ? -17.195 -1.212 25.887 1.00 93.81 71 LEU A N 1
ATOM 546 C CA . LEU A 1 71 ? -16.623 -1.291 27.237 1.00 93.81 71 LEU A CA 1
ATOM 547 C C . LEU A 1 71 ? -17.58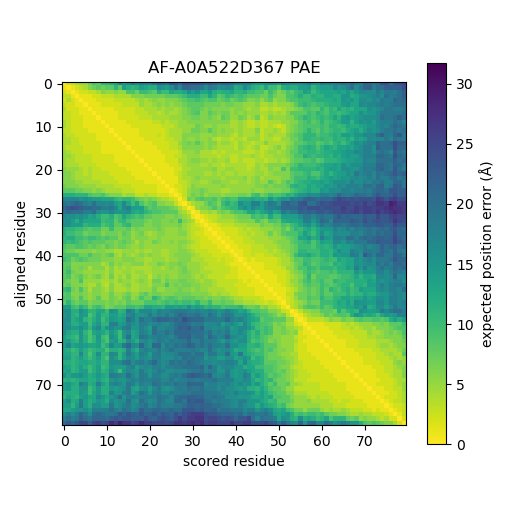5 -0.770 28.312 1.00 93.81 71 LEU A C 1
ATOM 549 O O . LEU A 1 71 ? -17.676 -1.341 29.393 1.00 93.81 71 LEU A O 1
ATOM 553 N N . ARG A 1 72 ? -18.342 0.296 28.018 1.00 93.44 72 ARG A N 1
ATOM 554 C CA . ARG A 1 72 ? -19.385 0.799 28.928 1.00 93.44 72 ARG A CA 1
ATOM 555 C C . ARG A 1 72 ? -20.495 -0.219 29.161 1.00 93.44 72 ARG A C 1
ATOM 557 O O . ARG A 1 72 ? -21.009 -0.298 30.272 1.00 93.44 72 ARG A O 1
ATOM 564 N N . LYS A 1 73 ? -20.873 -0.968 28.125 1.00 93.06 73 LYS A N 1
ATOM 565 C CA . LYS A 1 73 ? -21.874 -2.029 28.241 1.00 93.06 73 LYS A CA 1
ATOM 566 C C . LYS A 1 73 ? -21.347 -3.181 29.098 1.00 93.06 73 LYS A C 1
ATOM 568 O O . LYS A 1 73 ? -22.004 -3.545 30.062 1.00 93.06 73 LYS A O 1
ATOM 573 N N . GLU A 1 74 ? -20.135 -3.655 28.815 1.00 92.12 74 GLU A N 1
ATOM 574 C CA . GLU A 1 74 ? -19.486 -4.728 29.584 1.00 92.12 74 GLU A CA 1
ATOM 575 C C . GLU A 1 74 ? -19.320 -4.351 31.070 1.00 92.12 74 GLU A C 1
ATOM 577 O O . GLU A 1 74 ? -19.619 -5.157 31.944 1.00 92.12 74 GLU A O 1
ATOM 582 N N . LEU A 1 75 ? -18.940 -3.103 31.378 1.00 91.56 75 LEU A N 1
ATOM 583 C CA . LEU A 1 75 ? -18.872 -2.595 32.757 1.00 91.56 75 LEU A CA 1
ATOM 584 C C . LEU A 1 75 ? -20.226 -2.612 33.471 1.00 91.56 75 LEU A C 1
ATOM 586 O O . LEU A 1 75 ? -20.292 -2.945 34.651 1.00 91.56 75 LEU A O 1
ATOM 590 N N . LYS A 1 76 ? -21.299 -2.239 32.768 1.00 92.19 76 LYS A N 1
ATOM 591 C CA . LYS A 1 76 ? -22.650 -2.233 33.333 1.00 92.19 76 LYS A CA 1
ATOM 592 C C . LYS A 1 76 ? -23.111 -3.655 33.653 1.00 92.19 76 LYS A C 1
ATOM 594 O O . LYS A 1 76 ? -23.627 -3.890 34.742 1.00 92.19 76 LYS A O 1
ATOM 599 N N . ASP A 1 77 ? -22.854 -4.586 32.740 1.00 90.88 77 ASP A N 1
ATOM 600 C CA . ASP A 1 77 ? -23.197 -6.000 32.900 1.00 90.88 77 ASP A CA 1
ATOM 601 C C . ASP A 1 77 ? -22.401 -6.656 34.049 1.00 90.88 77 ASP A C 1
ATOM 603 O O . ASP A 1 77 ? -22.934 -7.513 34.738 1.00 90.88 77 ASP A O 1
ATOM 607 N N . LEU A 1 78 ? -21.161 -6.218 34.308 1.00 84.25 78 LEU A N 1
ATOM 608 C CA . LEU A 1 78 ? -20.331 -6.674 35.439 1.00 84.25 78 LEU A CA 1
ATOM 609 C C . LEU A 1 78 ? -20.695 -6.037 36.790 1.00 84.25 78 LEU A C 1
ATOM 611 O O . LEU A 1 78 ? -20.340 -6.576 37.834 1.00 84.25 78 LEU A O 1
ATOM 615 N N . SER A 1 79 ? -21.337 -4.866 36.781 1.00 73.56 79 SER A N 1
ATOM 616 C CA . SER A 1 79 ? -21.769 -4.160 37.998 1.00 73.56 79 SER A CA 1
ATOM 617 C C . SER A 1 79 ? -23.138 -4.603 38.532 1.00 73.56 79 SER A C 1
ATOM 619 O O . SER A 1 79 ? -23.597 -4.042 39.527 1.00 73.56 79 SER A O 1
ATOM 621 N N . THR A 1 80 ? -23.789 -5.552 37.853 1.00 56.47 80 THR A N 1
ATOM 622 C CA . THR A 1 80 ? -25.100 -6.117 38.214 1.00 56.47 80 THR A CA 1
ATOM 623 C C . THR A 1 80 ? -24.912 -7.509 38.800 1.00 56.47 80 THR A C 1
ATOM 625 O O . THR A 1 80 ? -25.629 -7.830 39.772 1.00 56.47 80 THR A O 1
#

Radius of gyration: 21.55 Å; Cα contacts (8 Å, |Δi|>4): 27; chains: 1; bounding box: 42×23×63 Å

Nearest PDB structures (foldseek):
  6l7o-assembly1_G  TM=7.905E-01  e=3.749E+00  Thermosynechococcus vestitus BP-1
  2lff-assembly1_A  TM=6.502E-01  e=4.607E+00  Escherichia coli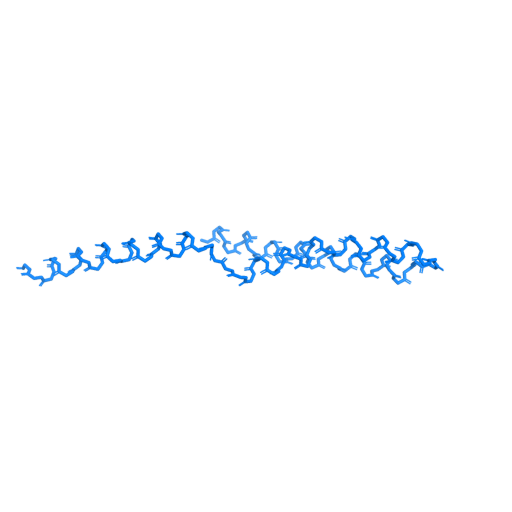

Mean predicted aligned error: 9.95 Å

Secondary structure (DSSP, 8-state):
-HHHHHHHHHHHHHHHHHHHHHHHHHH--SHHHHHHHHHHHHHHHHHHHHHHH-S-HHHHHHHHHHHHHHHHHHHHHHT-

Foldseek 3Di:
DVVVVVLVVLVVVLVVQLVVLVVQLVVDPDPVSVVVSVVSNVVSVVVVVVSVVDDDPVVVVVVVVVVVVVVVVVVVVVVD